Protein AF-A0A0M4RVB3-F1 (afdb_monomer_lite)

Sequence (76 aa):
MAKDNKKQNEEVIGELNGAVEETTTEEAKETTFKSSYKNLIIAGTSIQFKDGVYSTSDETEIEILRNNNLVAEAGE

Secondary structure (DSSP, 8-state):
----------------TT------------EEEEESSTT-B-TTSS-B-BTTEEEE--HHHHHHHHT-TTEEETT-

Organism: NCBI:txid76859

Structure (mmCIF, N/CA/C/O backbone):
data_AF-A0A0M4RVB3-F1
#
_entry.id   AF-A0A0M4RVB3-F1
#
loop_
_atom_site.group_PDB
_atom_site.id
_atom_site.type_symbol
_atom_site.label_atom_id
_atom_site.label_alt_id
_atom_site.label_comp_id
_atom_site.label_asym_id
_atom_site.label_entity_id
_atom_site.label_seq_id
_atom_site.pdbx_PDB_ins_code
_atom_site.Cartn_x
_atom_site.Cartn_y
_atom_site.Cartn_z
_atom_site.occupancy
_atom_site.B_iso_or_equiv
_atom_site.auth_seq_id
_atom_site.auth_comp_id
_atom_site.auth_asym_id
_atom_site.auth_atom_id
_atom_site.pdbx_PDB_model_num
ATOM 1 N N . MET A 1 1 ? -9.747 -21.310 81.144 1.00 48.09 1 MET A N 1
ATOM 2 C CA . MET A 1 1 ? -10.676 -21.503 80.009 1.00 48.09 1 MET A CA 1
ATOM 3 C C . MET A 1 1 ? -9.951 -21.089 78.739 1.00 48.09 1 MET A C 1
ATOM 5 O O . MET A 1 1 ? -9.065 -20.247 78.826 1.00 48.09 1 MET A O 1
ATOM 9 N N . ALA A 1 2 ? -10.196 -21.832 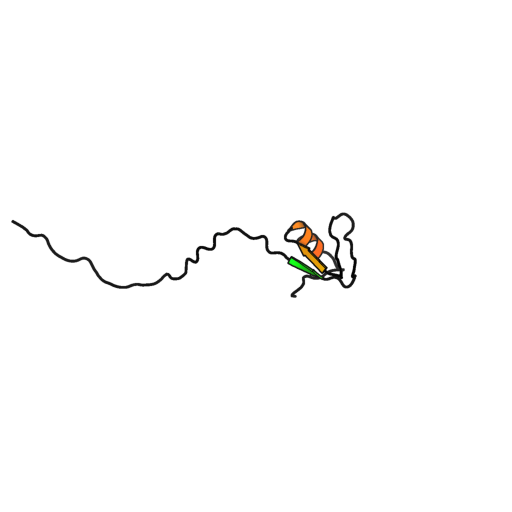77.663 1.00 51.22 2 ALA A N 1
ATOM 10 C CA . ALA A 1 2 ? -9.249 -22.193 76.611 1.00 51.22 2 ALA A CA 1
ATOM 11 C C . ALA A 1 2 ? -8.591 -21.016 75.868 1.00 51.22 2 ALA A C 1
ATOM 13 O O . ALA A 1 2 ? -9.243 -20.047 75.497 1.00 51.22 2 ALA A O 1
ATOM 14 N N . LYS A 1 3 ? -7.275 -21.140 75.661 1.00 61.59 3 LYS A N 1
ATOM 15 C CA . LYS A 1 3 ? -6.531 -20.423 74.626 1.00 61.59 3 LYS A CA 1
ATOM 16 C C . LYS A 1 3 ? -6.496 -21.367 73.431 1.00 61.59 3 LYS A C 1
ATOM 18 O O . LYS A 1 3 ? -5.790 -22.373 73.488 1.00 61.59 3 LYS A O 1
ATOM 23 N N . ASP A 1 4 ? -7.317 -21.092 72.429 1.00 64.06 4 ASP A N 1
ATOM 24 C CA . ASP A 1 4 ? -7.417 -21.941 71.251 1.00 64.06 4 ASP A CA 1
ATOM 25 C C . ASP A 1 4 ? -6.190 -21.821 70.336 1.00 64.06 4 ASP A C 1
ATOM 27 O O . ASP A 1 4 ? -5.579 -20.766 70.158 1.00 64.06 4 ASP A O 1
ATOM 31 N N . ASN A 1 5 ? -5.840 -23.001 69.835 1.00 56.41 5 ASN A N 1
ATOM 32 C CA . ASN A 1 5 ? -4.728 -23.424 68.991 1.00 56.41 5 ASN A CA 1
ATOM 33 C C . ASN A 1 5 ? -4.564 -22.596 67.701 1.00 56.41 5 ASN A C 1
ATOM 35 O O . ASN A 1 5 ? -5.534 -22.145 67.110 1.00 56.41 5 ASN A O 1
ATOM 39 N N . LYS A 1 6 ? -3.334 -22.282 67.273 1.00 57.44 6 LYS A N 1
ATOM 40 C CA . LYS A 1 6 ? -2.362 -23.113 66.520 1.00 57.44 6 LYS A CA 1
ATOM 41 C C . LYS A 1 6 ? -2.785 -23.398 65.066 1.00 57.44 6 LYS A C 1
ATOM 43 O O . LYS A 1 6 ? -3.697 -24.176 64.820 1.00 57.44 6 LYS A O 1
ATOM 48 N N . LYS A 1 7 ? -1.913 -22.924 64.163 1.00 62.47 7 LYS A N 1
ATOM 49 C CA . LYS A 1 7 ? -1.584 -23.454 62.826 1.00 62.47 7 LYS A CA 1
ATOM 50 C C . LYS A 1 7 ? -2.415 -22.941 61.642 1.00 62.47 7 LYS A C 1
ATOM 52 O O . LYS A 1 7 ? -3.421 -23.538 61.291 1.00 62.47 7 LYS A O 1
ATOM 57 N N . GLN A 1 8 ? -1.880 -21.938 60.946 1.00 54.16 8 GLN A N 1
ATOM 58 C CA . GLN A 1 8 ? -1.980 -21.810 59.485 1.00 54.16 8 GLN A CA 1
ATOM 59 C C . GLN A 1 8 ? -0.591 -21.341 59.006 1.00 54.16 8 GLN A C 1
ATOM 61 O O . GLN A 1 8 ? -0.139 -20.279 59.416 1.00 54.16 8 GLN A O 1
ATOM 66 N N . ASN A 1 9 ? 0.264 -22.265 58.555 1.00 56.75 9 ASN A N 1
ATOM 67 C CA . ASN A 1 9 ? 0.339 -22.792 57.182 1.00 56.75 9 ASN A CA 1
ATOM 68 C C . ASN A 1 9 ? 1.022 -21.753 56.280 1.00 56.75 9 ASN A C 1
ATOM 70 O O . ASN A 1 9 ? 0.392 -20.790 55.872 1.00 56.75 9 ASN A O 1
ATOM 74 N N . GLU A 1 10 ? 2.350 -21.728 56.307 1.00 55.56 10 GLU A N 1
ATOM 75 C CA . GLU A 1 10 ? 3.248 -22.397 55.348 1.00 55.56 10 GLU A CA 1
ATOM 76 C C . GLU A 1 10 ? 3.561 -21.462 54.175 1.00 55.56 10 GLU A C 1
ATOM 78 O O . GLU A 1 10 ? 2.690 -20.955 53.475 1.00 55.56 10 GLU A O 1
ATOM 83 N N . GLU A 1 11 ? 4.847 -21.155 54.111 1.00 50.88 11 GLU A N 1
ATOM 84 C CA . GLU A 1 11 ? 5.541 -20.254 53.211 1.00 50.88 11 GLU A CA 1
ATOM 85 C C . GLU A 1 11 ? 5.607 -20.840 51.790 1.00 50.88 11 GLU A C 1
ATOM 87 O O . GLU A 1 11 ? 5.613 -22.056 51.625 1.00 50.88 11 GLU A O 1
ATOM 92 N N . VAL A 1 12 ? 5.770 -19.955 50.800 1.00 55.66 12 VAL A N 1
ATOM 93 C CA . VAL A 1 12 ? 6.231 -20.227 49.425 1.00 55.66 12 VAL A CA 1
ATOM 94 C C . VAL A 1 12 ? 5.274 -21.008 48.523 1.00 55.66 12 VAL A C 1
ATOM 96 O O . VAL A 1 12 ? 5.276 -22.228 48.545 1.00 55.66 12 VAL A O 1
ATOM 99 N N . ILE A 1 13 ? 4.622 -20.303 47.589 1.00 51.81 13 ILE A N 1
ATOM 100 C CA . ILE A 1 13 ? 4.891 -20.501 46.150 1.00 51.81 13 ILE A CA 1
ATOM 101 C C . ILE A 1 13 ? 4.841 -19.125 45.478 1.00 51.81 13 ILE A C 1
ATOM 103 O O . ILE A 1 13 ? 3.780 -18.531 45.295 1.00 51.81 13 ILE A O 1
ATOM 107 N N . GLY A 1 14 ? 6.025 -18.587 45.189 1.00 51.81 14 GLY A N 1
ATOM 108 C CA . GLY A 1 14 ? 6.176 -17.475 44.270 1.00 51.81 14 GLY A CA 1
ATOM 109 C C . GLY A 1 14 ? 6.100 -18.012 42.853 1.00 51.81 14 GLY A C 1
ATOM 110 O O . GLY A 1 14 ? 6.986 -18.748 42.462 1.00 51.81 14 GLY A O 1
ATOM 111 N N . GLU A 1 15 ? 5.051 -17.643 42.133 1.00 54.38 15 GLU A N 1
ATOM 112 C CA . GLU A 1 15 ? 4.849 -17.779 40.688 1.00 54.38 15 GLU A CA 1
ATOM 113 C C . GLU A 1 15 ? 3.551 -16.999 40.454 1.00 54.38 15 GLU A C 1
ATOM 115 O O . GLU A 1 15 ? 2.489 -17.396 40.919 1.00 54.38 15 GLU A O 1
ATOM 120 N N . LEU A 1 16 ? 3.617 -15.740 40.035 1.00 48.03 16 LEU A N 1
ATOM 121 C CA . LEU A 1 16 ? 3.271 -15.350 38.670 1.00 48.03 16 LEU A CA 1
ATOM 122 C C . LEU A 1 16 ? 3.816 -13.929 38.427 1.00 48.03 16 LEU A C 1
ATOM 124 O O . LEU A 1 16 ? 3.081 -12.946 38.386 1.00 48.03 16 LEU A O 1
ATOM 128 N N . ASN A 1 17 ? 5.135 -13.822 38.255 1.00 50.25 17 ASN A N 1
ATOM 129 C CA . ASN A 1 17 ? 5.681 -12.789 37.379 1.00 50.25 17 ASN A CA 1
ATOM 130 C C . ASN A 1 17 ? 5.196 -13.136 35.968 1.00 50.25 17 ASN A C 1
ATOM 132 O O . ASN A 1 17 ? 5.669 -14.110 35.388 1.00 50.25 17 ASN A O 1
ATOM 136 N N . GLY A 1 18 ? 4.220 -12.401 35.445 1.00 45.16 18 GLY A N 1
ATOM 137 C CA . GLY A 1 18 ? 3.705 -12.677 34.103 1.00 45.16 18 GLY A CA 1
ATOM 138 C C . GLY A 1 18 ? 2.402 -11.988 33.729 1.00 45.16 18 GLY A C 1
ATOM 139 O O . GLY A 1 18 ? 2.027 -12.037 32.567 1.00 45.16 18 GLY A O 1
ATOM 140 N N . ALA A 1 19 ? 1.726 -11.312 34.656 1.00 47.84 19 ALA A N 1
ATOM 141 C CA . ALA A 1 19 ? 0.697 -10.346 34.293 1.00 47.84 19 ALA A CA 1
ATOM 142 C C . ALA A 1 19 ? 1.368 -8.978 34.135 1.00 47.84 19 ALA A C 1
ATOM 144 O O . ALA A 1 19 ? 1.208 -8.089 34.967 1.00 47.84 19 ALA A O 1
ATOM 145 N N . VAL A 1 20 ? 2.196 -8.844 33.092 1.00 51.03 20 VAL A N 1
ATOM 146 C CA . VAL A 1 20 ? 2.418 -7.518 32.520 1.00 51.03 20 VAL A CA 1
ATOM 147 C C . VAL A 1 20 ? 1.027 -7.040 32.152 1.00 51.03 20 VAL A C 1
ATOM 149 O O . VAL A 1 20 ? 0.315 -7.694 31.392 1.00 51.03 20 VAL A O 1
ATOM 152 N N . GLU A 1 21 ? 0.619 -5.961 32.797 1.00 44.38 21 GLU A N 1
ATOM 153 C CA . GLU A 1 21 ? -0.551 -5.181 32.457 1.00 44.38 21 GLU A CA 1
ATOM 154 C C . GLU A 1 21 ? -0.356 -4.634 31.033 1.00 44.38 21 GLU A C 1
ATOM 156 O O . GLU A 1 21 ? -0.051 -3.463 30.839 1.00 44.38 21 GLU A O 1
ATOM 161 N N . GLU A 1 22 ? -0.479 -5.480 30.008 1.00 46.44 22 GLU A N 1
ATOM 162 C CA . GLU A 1 22 ? -0.740 -5.022 28.650 1.00 46.44 22 GLU A CA 1
ATOM 163 C C . GLU A 1 22 ? -2.207 -4.623 28.624 1.00 46.44 22 GLU A C 1
ATOM 165 O O . GLU A 1 22 ? -3.107 -5.386 28.274 1.00 46.44 22 GLU A O 1
ATOM 170 N N . THR A 1 23 ? -2.442 -3.394 29.074 1.00 44.25 23 THR A N 1
ATOM 171 C CA . THR A 1 23 ? -3.549 -2.574 28.611 1.00 44.25 23 THR A CA 1
ATOM 172 C C . THR A 1 23 ? -3.722 -2.821 27.118 1.00 44.25 23 THR A C 1
ATOM 174 O O . THR A 1 23 ? -2.933 -2.341 26.311 1.00 44.25 23 THR A O 1
ATOM 177 N N . THR A 1 24 ? -4.730 -3.616 26.766 1.00 48.75 24 THR A N 1
ATOM 178 C CA . THR A 1 24 ? -5.130 -3.927 25.395 1.00 48.75 24 THR A CA 1
ATOM 179 C C . THR A 1 24 ? -5.786 -2.689 24.785 1.00 48.75 24 THR A C 1
ATOM 181 O O . THR A 1 24 ? -6.976 -2.652 24.494 1.00 48.75 24 THR A O 1
ATOM 184 N N . THR A 1 25 ? -5.024 -1.609 24.656 1.00 49.19 25 THR A N 1
ATOM 185 C CA . THR A 1 25 ? -5.204 -0.690 23.543 1.00 49.19 25 THR A CA 1
ATOM 186 C C . THR A 1 25 ? -4.620 -1.427 22.360 1.00 49.19 25 THR A C 1
ATOM 188 O O . THR A 1 25 ? -3.405 -1.502 22.219 1.00 49.19 25 THR A O 1
ATOM 191 N N . GLU A 1 26 ? -5.488 -2.069 21.587 1.00 56.53 26 GLU A N 1
ATOM 192 C CA . GLU A 1 26 ? -5.157 -2.679 20.306 1.00 56.53 26 GLU A CA 1
ATOM 193 C C . GLU A 1 26 ? -4.674 -1.546 19.386 1.00 56.53 26 GLU A C 1
ATOM 195 O O . GLU A 1 26 ? -5.448 -0.912 18.672 1.00 56.53 26 GLU A O 1
ATOM 200 N N . GLU A 1 27 ? -3.400 -1.170 19.522 1.00 59.88 27 GLU A N 1
ATOM 201 C CA . GLU A 1 27 ? -2.740 -0.247 18.613 1.00 59.88 27 GLU A CA 1
ATOM 202 C C . GLU A 1 27 ? -2.806 -0.918 17.246 1.00 59.88 27 GLU A C 1
ATOM 204 O O . GLU A 1 27 ? -2.184 -1.959 17.027 1.00 59.88 27 GLU A O 1
ATOM 209 N N . ALA A 1 28 ? -3.635 -0.372 16.353 1.00 67.94 28 ALA A N 1
ATOM 210 C CA . ALA A 1 28 ? -3.812 -0.914 15.019 1.00 67.94 28 ALA A CA 1
ATOM 211 C C . ALA A 1 28 ? -2.433 -0.997 14.351 1.00 67.94 28 ALA A C 1
ATOM 213 O O . ALA A 1 28 ? -1.809 0.027 14.053 1.00 67.94 28 ALA A O 1
ATOM 214 N N . LYS A 1 29 ? -1.932 -2.228 14.199 1.00 83.38 29 LYS A N 1
ATOM 215 C CA . LYS A 1 29 ? -0.566 -2.504 13.759 1.00 83.38 29 LYS A CA 1
ATOM 216 C C . LYS A 1 29 ? -0.366 -1.904 12.372 1.00 83.38 29 LYS A C 1
ATOM 218 O O . LYS A 1 29 ? -0.927 -2.391 11.392 1.00 83.38 29 LYS A O 1
ATOM 223 N N . GLU A 1 30 ? 0.447 -0.856 12.300 1.00 92.88 30 GLU A N 1
ATOM 224 C CA . GLU A 1 30 ? 0.766 -0.216 11.031 1.00 92.88 30 GLU A CA 1
ATOM 225 C C . GLU A 1 30 ? 1.467 -1.221 10.110 1.00 92.88 30 GLU A C 1
ATOM 227 O O . GLU A 1 30 ? 2.442 -1.879 10.485 1.00 92.88 30 GLU A O 1
ATOM 232 N N . THR A 1 31 ? 0.948 -1.349 8.894 1.00 95.69 31 THR A N 1
ATOM 233 C CA . THR A 1 31 ? 1.499 -2.200 7.845 1.00 95.69 31 THR A CA 1
ATOM 234 C C . THR A 1 31 ? 2.098 -1.311 6.768 1.00 95.69 31 THR A C 1
ATOM 236 O O . THR A 1 31 ? 1.474 -0.358 6.305 1.00 95.69 31 THR A O 1
ATOM 239 N N . THR A 1 32 ? 3.327 -1.617 6.362 1.00 97.75 32 THR A N 1
ATOM 240 C CA . THR A 1 32 ? 4.034 -0.871 5.317 1.00 97.75 32 THR A CA 1
ATOM 241 C C . THR A 1 32 ? 4.053 -1.680 4.031 1.00 97.75 32 THR A C 1
ATOM 243 O O . THR A 1 32 ? 4.354 -2.867 4.051 1.00 97.75 32 THR A O 1
ATOM 246 N N . PHE A 1 33 ? 3.807 -1.025 2.903 1.00 98.12 33 PHE A N 1
ATOM 247 C CA . PHE A 1 33 ? 3.901 -1.591 1.566 1.00 98.12 33 PHE A CA 1
ATOM 248 C C . PHE A 1 33 ? 4.964 -0.863 0.749 1.00 98.12 33 PHE A C 1
ATOM 250 O O . PHE A 1 33 ? 5.187 0.343 0.896 1.00 98.12 33 PHE A O 1
ATOM 257 N N . LYS A 1 34 ? 5.601 -1.602 -0.157 1.00 98.12 34 LYS A N 1
ATOM 258 C CA . LYS A 1 34 ? 6.575 -1.093 -1.120 1.00 98.12 34 LYS A CA 1
ATOM 259 C C . LYS A 1 34 ? 6.090 -1.299 -2.542 1.00 98.12 34 LYS A C 1
ATOM 261 O O . LYS A 1 34 ? 5.500 -2.323 -2.863 1.00 98.12 34 LYS A O 1
ATOM 266 N N . SER A 1 35 ? 6.403 -0.346 -3.405 1.00 97.06 35 SER A N 1
ATOM 267 C CA . SER A 1 35 ? 6.191 -0.423 -4.845 1.00 97.06 35 SER A CA 1
ATOM 268 C C . SER A 1 35 ? 7.483 -0.109 -5.588 1.00 97.06 35 SER A C 1
ATOM 270 O O . SER A 1 35 ? 8.287 0.710 -5.144 1.00 97.06 35 SER 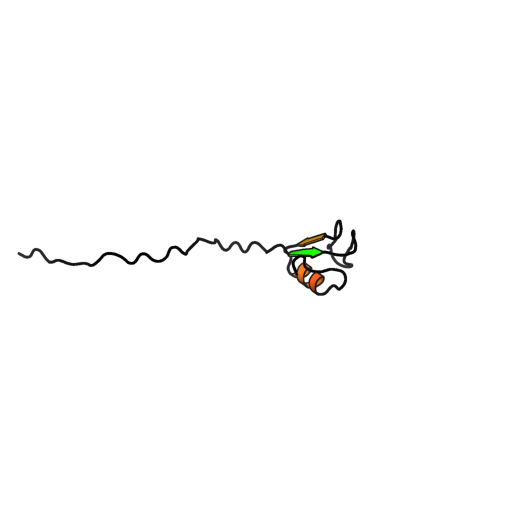A O 1
ATOM 272 N N . SER A 1 36 ? 7.665 -0.699 -6.771 1.00 96.94 36 SER A N 1
ATOM 273 C CA . SER A 1 36 ? 8.734 -0.287 -7.691 1.00 96.94 36 SER A CA 1
ATOM 274 C C . SER A 1 36 ? 8.490 1.103 -8.298 1.00 96.94 36 SER A C 1
ATOM 276 O O . SER A 1 36 ? 9.419 1.727 -8.811 1.00 96.94 36 SER A O 1
ATOM 278 N N . TYR A 1 37 ? 7.256 1.613 -8.241 1.00 97.00 37 TYR A N 1
ATOM 279 C CA . TYR A 1 37 ? 6.913 2.954 -8.700 1.00 97.00 37 TYR A CA 1
ATOM 280 C C . TYR A 1 37 ? 7.075 3.963 -7.564 1.00 97.00 37 TYR A C 1
ATOM 282 O O . TYR A 1 37 ? 6.351 3.916 -6.573 1.00 97.00 37 TYR A O 1
ATOM 290 N N . LYS A 1 38 ? 7.963 4.949 -7.745 1.00 94.62 38 LYS A N 1
ATOM 291 C CA . LYS A 1 38 ? 8.205 5.994 -6.734 1.00 94.62 38 LYS A CA 1
ATOM 292 C C . LYS A 1 38 ? 6.952 6.786 -6.350 1.00 94.62 38 LYS A C 1
ATOM 294 O O . LYS A 1 38 ? 6.835 7.225 -5.214 1.00 94.62 38 LYS A O 1
ATOM 299 N N . ASN A 1 39 ? 6.034 6.987 -7.291 1.00 96.00 39 ASN A N 1
ATOM 300 C CA . ASN A 1 39 ? 4.788 7.720 -7.074 1.00 96.00 39 ASN A CA 1
ATOM 301 C C . ASN A 1 39 ? 3.627 6.927 -7.686 1.00 96.00 39 ASN A C 1
ATOM 303 O O . ASN A 1 39 ? 3.198 7.217 -8.802 1.00 96.00 39 ASN A O 1
ATOM 307 N N . LEU A 1 40 ? 3.166 5.897 -6.976 1.00 97.50 40 LEU A N 1
ATOM 308 C CA . LEU A 1 40 ? 1.975 5.127 -7.338 1.00 97.50 40 LEU A CA 1
ATOM 309 C C . LEU A 1 40 ? 0.737 5.730 -6.667 1.00 97.50 40 LEU A C 1
ATOM 311 O O . LEU A 1 40 ? 0.773 6.069 -5.488 1.00 97.50 40 LEU A O 1
ATOM 315 N N . ILE A 1 41 ? -0.362 5.833 -7.410 1.00 97.81 41 ILE A N 1
ATOM 316 C CA . ILE A 1 41 ? -1.686 6.176 -6.880 1.00 97.81 41 ILE A CA 1
ATOM 317 C C . ILE A 1 41 ? -2.605 5.002 -7.198 1.00 97.81 41 ILE A C 1
ATOM 319 O O . ILE A 1 41 ? -2.667 4.572 -8.352 1.00 97.81 41 ILE A O 1
ATOM 323 N N . ILE A 1 42 ? -3.309 4.487 -6.193 1.00 97.31 42 ILE A N 1
ATOM 324 C CA . ILE A 1 42 ? -4.299 3.429 -6.397 1.00 97.31 42 ILE A CA 1
ATOM 325 C C . ILE A 1 42 ? -5.609 4.089 -6.838 1.00 97.31 42 ILE A C 1
ATOM 327 O O . ILE A 1 42 ? -6.201 4.890 -6.119 1.00 97.31 42 ILE A O 1
ATOM 331 N N . ALA A 1 43 ? -6.041 3.809 -8.068 1.00 95.62 43 ALA A N 1
ATOM 332 C CA . ALA A 1 43 ? -7.232 4.437 -8.629 1.00 95.62 43 ALA A CA 1
ATOM 333 C C . ALA A 1 43 ? -8.486 4.074 -7.816 1.00 95.62 43 ALA A C 1
ATOM 335 O O . ALA A 1 43 ? -8.702 2.912 -7.482 1.00 95.62 43 ALA A O 1
ATOM 336 N N . GLY A 1 44 ? -9.326 5.072 -7.537 1.00 95.81 44 GLY A N 1
ATOM 337 C CA . GLY A 1 44 ? -10.549 4.889 -6.750 1.00 95.81 44 GLY A CA 1
ATOM 338 C C . GLY A 1 44 ? -10.346 4.918 -5.232 1.00 95.81 44 GLY A C 1
ATOM 339 O O . GLY A 1 44 ? -11.325 4.754 -4.512 1.00 95.81 44 GLY A O 1
ATOM 340 N N . THR A 1 45 ? -9.127 5.164 -4.741 1.00 96.75 45 THR A N 1
ATOM 341 C CA . THR A 1 45 ? -8.836 5.308 -3.306 1.00 96.75 45 THR A CA 1
ATOM 342 C C . THR A 1 45 ? -8.016 6.571 -3.018 1.00 96.75 45 THR A C 1
ATOM 344 O O . THR A 1 45 ? -7.589 7.286 -3.928 1.00 96.75 45 THR A O 1
ATOM 347 N N . SER A 1 46 ? -7.800 6.854 -1.733 1.00 96.75 46 SER A N 1
ATOM 348 C CA . SER A 1 46 ? -6.881 7.887 -1.234 1.00 96.75 46 SER A CA 1
ATOM 349 C C . SER A 1 46 ? -5.424 7.420 -1.126 1.00 96.75 46 SER A C 1
ATOM 351 O O . SER A 1 46 ? -4.566 8.198 -0.707 1.00 96.75 46 SER A O 1
ATOM 353 N N . ILE A 1 47 ? -5.119 6.174 -1.499 1.00 98.12 47 ILE A N 1
ATOM 354 C CA . ILE A 1 47 ? -3.797 5.583 -1.294 1.00 98.12 47 ILE A CA 1
ATOM 355 C C . ILE A 1 47 ? -2.808 6.146 -2.316 1.00 98.12 47 ILE A C 1
ATOM 357 O O . ILE A 1 47 ? -2.943 5.956 -3.531 1.00 98.12 47 ILE A O 1
ATOM 361 N N . GLN A 1 48 ? -1.768 6.803 -1.807 1.00 98.19 48 GLN A N 1
ATOM 362 C CA . GLN A 1 48 ? -0.694 7.365 -2.610 1.00 98.19 48 GLN A CA 1
ATOM 363 C C . GLN A 1 48 ? 0.667 7.012 -2.016 1.00 98.19 48 GLN A C 1
ATOM 365 O O . GLN A 1 48 ? 1.053 7.516 -0.963 1.00 98.19 48 GLN A O 1
ATOM 370 N N . PHE A 1 49 ? 1.437 6.223 -2.758 1.00 98.12 49 PHE A N 1
ATOM 371 C CA . PHE A 1 49 ? 2.820 5.914 -2.428 1.00 98.12 49 PHE A CA 1
ATOM 372 C C . PHE A 1 49 ? 3.705 7.138 -2.656 1.00 98.12 49 PHE A C 1
ATOM 374 O O . PHE A 1 49 ? 3.571 7.851 -3.659 1.00 98.12 49 PHE A O 1
ATOM 381 N N . LYS A 1 50 ? 4.646 7.349 -1.736 1.00 97.44 50 LYS A N 1
ATOM 382 C CA . LYS A 1 50 ? 5.686 8.376 -1.813 1.00 97.44 50 LYS A CA 1
ATOM 383 C C . LYS A 1 50 ? 7.046 7.705 -1.718 1.00 97.44 50 LYS A C 1
ATOM 385 O O . LYS A 1 50 ? 7.294 6.923 -0.810 1.00 97.44 50 LYS A O 1
ATOM 390 N N . ASP A 1 51 ? 7.896 7.980 -2.702 1.00 96.88 51 ASP A N 1
ATOM 391 C CA . ASP A 1 51 ? 9.174 7.284 -2.911 1.00 96.88 51 ASP A CA 1
ATOM 392 C C . ASP A 1 51 ? 9.049 5.746 -2.882 1.00 96.88 51 ASP A C 1
ATOM 394 O O . ASP A 1 51 ? 9.924 5.025 -2.414 1.00 96.88 51 ASP A O 1
ATOM 398 N N . GLY A 1 52 ? 7.919 5.240 -3.383 1.00 97.25 52 GLY A N 1
ATOM 399 C CA . GLY A 1 52 ? 7.630 3.810 -3.443 1.00 97.25 52 GLY A CA 1
ATOM 400 C C . GLY A 1 52 ? 7.209 3.199 -2.112 1.00 97.25 52 GLY A C 1
ATOM 401 O O . GLY A 1 52 ? 7.178 1.977 -2.022 1.00 97.25 52 GLY A O 1
ATOM 402 N N . VAL A 1 53 ? 6.854 4.000 -1.103 1.00 97.81 53 VA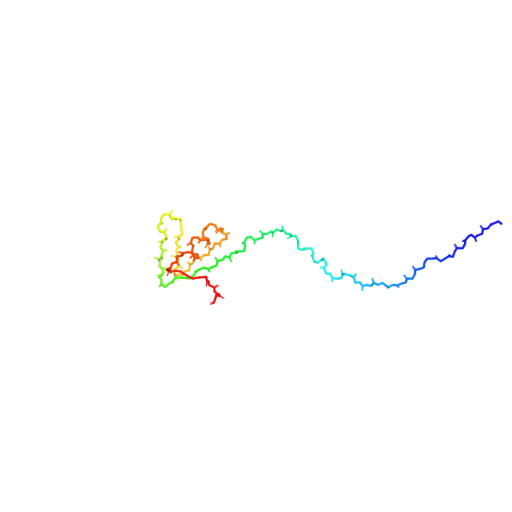L A N 1
ATOM 403 C CA . VAL A 1 53 ? 6.403 3.518 0.209 1.00 97.81 53 VAL A CA 1
ATOM 404 C C . VAL A 1 53 ? 5.032 4.089 0.561 1.00 97.81 53 VAL A C 1
ATOM 406 O O . VAL A 1 53 ? 4.729 5.246 0.261 1.00 97.81 53 VAL A O 1
ATOM 409 N N . TYR A 1 54 ? 4.207 3.264 1.195 1.00 97.88 54 TYR A N 1
ATOM 410 C CA . TYR A 1 54 ? 2.957 3.665 1.828 1.00 97.88 54 TYR A CA 1
ATOM 411 C C . TYR A 1 54 ? 2.746 2.831 3.090 1.00 97.88 54 TYR A C 1
ATOM 413 O O . TYR A 1 54 ? 2.992 1.626 3.064 1.00 97.88 54 TYR A O 1
ATOM 421 N N . SER A 1 55 ? 2.288 3.458 4.167 1.00 96.81 55 SER A N 1
ATOM 422 C CA . SER A 1 55 ? 2.023 2.794 5.443 1.00 96.81 55 SER A CA 1
ATOM 423 C C . SER A 1 55 ? 0.624 3.158 5.911 1.00 96.81 55 SER A C 1
ATOM 425 O O . SER A 1 55 ? 0.200 4.303 5.755 1.00 96.81 55 SER A O 1
ATOM 427 N N . THR A 1 56 ? -0.098 2.178 6.437 1.00 96.56 56 THR A N 1
ATOM 428 C CA . THR A 1 56 ? -1.461 2.362 6.935 1.00 96.56 56 THR A CA 1
ATOM 429 C C . THR A 1 56 ? -1.773 1.330 8.009 1.00 96.56 56 THR A C 1
ATOM 431 O O . THR A 1 56 ? -1.220 0.228 8.008 1.00 96.56 56 THR A O 1
ATOM 434 N N . SER A 1 57 ? -2.674 1.690 8.916 1.00 95.88 57 SER A N 1
ATOM 435 C CA . SER A 1 57 ? -3.297 0.765 9.865 1.00 95.88 57 SER A CA 1
ATOM 436 C C . SER A 1 57 ? -4.758 0.466 9.501 1.00 95.88 57 SER A C 1
ATOM 438 O O . SER A 1 57 ? -5.433 -0.231 10.252 1.00 95.88 57 SER A O 1
ATOM 440 N N . ASP A 1 58 ? -5.267 1.003 8.384 1.00 96.12 58 ASP A N 1
ATOM 441 C CA . ASP A 1 58 ? -6.627 0.743 7.910 1.00 96.12 58 ASP A CA 1
ATOM 442 C C . ASP A 1 58 ? -6.708 -0.640 7.247 1.00 96.12 58 ASP A C 1
ATOM 444 O O . ASP A 1 58 ? -6.067 -0.903 6.227 1.00 96.12 58 ASP A O 1
ATOM 448 N N . GLU A 1 59 ? -7.506 -1.541 7.821 1.00 95.44 59 GLU A N 1
ATOM 449 C CA . GLU A 1 59 ? -7.624 -2.922 7.339 1.00 95.44 59 GLU A CA 1
ATOM 450 C C . GLU A 1 59 ? -8.187 -3.020 5.913 1.00 95.44 59 GLU A C 1
ATOM 452 O O . GLU A 1 59 ? -7.819 -3.932 5.169 1.00 95.44 59 GLU A O 1
ATOM 457 N N . THR A 1 60 ? -9.026 -2.064 5.497 1.00 96.19 60 THR A N 1
ATOM 458 C CA . THR A 1 60 ? -9.584 -2.031 4.138 1.00 96.19 60 THR A CA 1
ATOM 459 C C . THR A 1 60 ? -8.499 -1.659 3.133 1.00 96.19 60 THR A C 1
ATOM 461 O O . THR A 1 60 ? -8.367 -2.294 2.087 1.00 96.19 60 THR A O 1
ATOM 464 N N . GLU A 1 61 ? -7.677 -0.656 3.446 1.00 97.38 61 GLU A N 1
ATOM 465 C CA . GLU A 1 61 ? -6.528 -0.290 2.618 1.00 97.38 61 GLU A CA 1
ATOM 466 C C . GLU A 1 61 ? -5.500 -1.431 2.547 1.00 97.38 61 GLU A C 1
ATOM 468 O O . GLU A 1 61 ? -4.995 -1.729 1.463 1.00 97.38 61 GLU A O 1
ATOM 473 N N . ILE A 1 62 ? -5.240 -2.122 3.664 1.00 96.88 62 ILE A N 1
ATOM 474 C CA . ILE A 1 62 ? -4.360 -3.302 3.712 1.00 96.88 62 ILE A CA 1
ATOM 475 C C . ILE A 1 62 ? -4.885 -4.414 2.794 1.00 96.88 62 ILE A C 1
ATOM 477 O O . ILE A 1 62 ? -4.112 -4.975 2.014 1.00 96.88 62 ILE A O 1
ATOM 481 N N . GLU A 1 63 ? -6.184 -4.729 2.836 1.00 96.75 63 GLU A N 1
ATOM 482 C CA . GLU A 1 63 ? -6.791 -5.742 1.962 1.00 96.75 63 GLU A CA 1
ATOM 483 C C . GLU A 1 63 ? -6.669 -5.362 0.479 1.00 96.75 63 GLU A C 1
ATOM 485 O O . G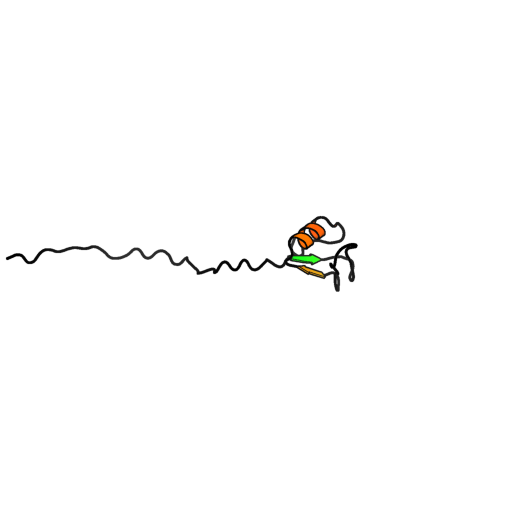LU A 1 63 ? -6.285 -6.195 -0.349 1.00 96.75 63 GLU A O 1
ATOM 490 N N . ILE A 1 64 ? -6.928 -4.098 0.135 1.00 97.44 64 ILE A N 1
ATOM 491 C CA . ILE A 1 64 ? -6.771 -3.591 -1.235 1.00 97.44 64 ILE A CA 1
ATOM 492 C C . ILE A 1 64 ? -5.325 -3.767 -1.715 1.00 97.44 64 ILE A C 1
ATOM 494 O O . ILE A 1 64 ? -5.103 -4.203 -2.846 1.00 97.44 64 ILE A O 1
ATOM 498 N N . LEU A 1 65 ? -4.340 -3.446 -0.871 1.00 97.50 65 LEU A N 1
ATOM 499 C CA . LEU A 1 65 ? -2.922 -3.518 -1.224 1.00 97.50 65 LEU A CA 1
ATOM 500 C C . LEU A 1 65 ? -2.411 -4.958 -1.324 1.00 97.50 65 LEU A C 1
ATOM 502 O O . LEU A 1 65 ? -1.645 -5.256 -2.237 1.00 97.50 65 LEU A O 1
ATOM 506 N N . ARG A 1 66 ? -2.885 -5.876 -0.475 1.00 96.31 66 ARG A N 1
ATOM 507 C CA . ARG A 1 66 ? -2.565 -7.313 -0.582 1.00 96.31 66 ARG A CA 1
ATOM 508 C C . ARG A 1 66 ? -3.104 -7.954 -1.859 1.00 96.31 66 ARG A C 1
ATOM 510 O O . ARG A 1 66 ? -2.502 -8.889 -2.374 1.00 96.31 66 ARG A O 1
ATOM 517 N N . ASN A 1 67 ? -4.209 -7.437 -2.390 1.00 96.75 67 ASN A N 1
ATOM 518 C CA . ASN A 1 67 ? -4.790 -7.880 -3.659 1.00 96.75 67 ASN A CA 1
ATOM 519 C C . ASN A 1 67 ? -4.250 -7.105 -4.880 1.00 96.75 67 ASN A C 1
ATOM 521 O O . ASN A 1 67 ? -4.789 -7.230 -5.983 1.00 96.75 67 ASN A O 1
ATOM 525 N N . ASN A 1 68 ? -3.205 -6.286 -4.713 1.00 95.94 68 ASN A N 1
ATOM 526 C CA . ASN A 1 68 ? -2.650 -5.454 -5.773 1.00 95.94 68 ASN A CA 1
ATOM 527 C C . ASN A 1 68 ? -1.266 -5.945 -6.231 1.00 95.94 68 ASN A C 1
ATOM 529 O O . ASN A 1 68 ? -0.311 -5.970 -5.467 1.00 95.94 68 ASN A O 1
ATOM 533 N N . ASN A 1 69 ? -1.125 -6.240 -7.526 1.00 96.75 69 ASN A N 1
ATOM 534 C CA . ASN A 1 69 ? 0.111 -6.801 -8.093 1.00 96.75 69 ASN A CA 1
ATOM 535 C C . ASN A 1 69 ? 1.269 -5.792 -8.264 1.00 96.75 69 ASN A C 1
ATOM 537 O O . ASN A 1 69 ? 2.334 -6.167 -8.750 1.00 96.75 69 ASN A O 1
ATOM 541 N N . LEU A 1 70 ? 1.068 -4.506 -7.958 1.00 96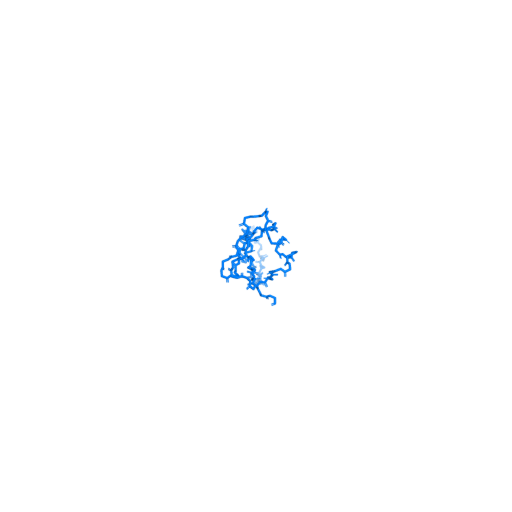.75 70 LEU A N 1
ATOM 542 C CA . LEU A 1 70 ? 2.080 -3.449 -8.120 1.00 96.75 70 LEU A CA 1
ATOM 543 C C . LEU A 1 70 ? 2.816 -3.118 -6.813 1.00 96.75 70 LEU A C 1
ATOM 545 O O . LEU A 1 70 ? 3.702 -2.253 -6.809 1.00 96.75 70 LEU A O 1
ATOM 549 N N . VAL A 1 71 ? 2.421 -3.751 -5.709 1.00 97.62 71 VAL A N 1
ATOM 550 C CA . VAL A 1 71 ? 2.916 -3.477 -4.358 1.00 97.62 71 VAL A CA 1
ATOM 551 C C . VAL A 1 71 ? 3.150 -4.790 -3.609 1.00 97.62 71 VAL A C 1
ATOM 553 O O . VAL A 1 71 ? 2.595 -5.821 -3.972 1.00 97.62 71 VAL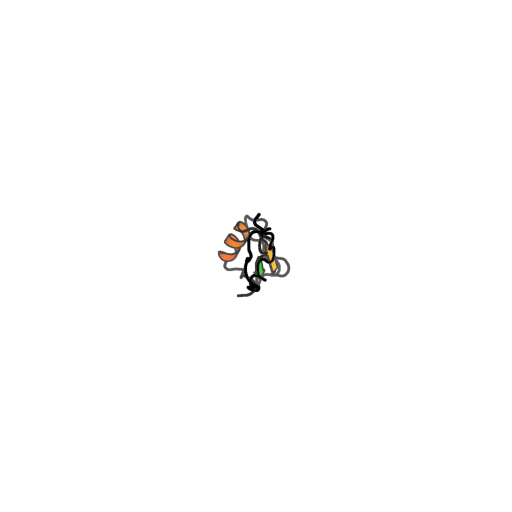 A O 1
ATOM 556 N N . ALA A 1 72 ? 3.977 -4.753 -2.569 1.00 97.31 72 ALA A N 1
ATOM 557 C CA . ALA A 1 72 ? 4.232 -5.886 -1.683 1.00 97.31 72 ALA A CA 1
ATOM 558 C C . ALA A 1 72 ? 4.375 -5.406 -0.236 1.00 97.31 72 ALA A C 1
ATOM 560 O O . ALA A 1 72 ? 4.851 -4.290 -0.005 1.00 97.31 72 ALA A O 1
ATOM 561 N N . GLU A 1 73 ? 3.971 -6.230 0.731 1.00 96.25 73 GLU A N 1
ATOM 562 C CA . GLU A 1 73 ? 4.160 -5.936 2.155 1.00 96.25 73 GLU A CA 1
ATOM 563 C C . GLU A 1 73 ? 5.667 -5.873 2.468 1.00 96.25 73 GLU A C 1
ATOM 565 O O . GLU A 1 73 ? 6.466 -6.701 2.030 1.00 96.25 73 GLU A O 1
ATOM 570 N N . ALA A 1 74 ? 6.096 -4.826 3.166 1.00 90.38 74 ALA A N 1
ATOM 571 C CA . ALA A 1 74 ? 7.493 -4.618 3.500 1.00 90.38 74 ALA A CA 1
ATOM 572 C C . ALA A 1 74 ? 7.878 -5.510 4.686 1.00 90.38 74 ALA A C 1
ATOM 574 O O . ALA A 1 74 ? 7.523 -5.206 5.820 1.00 90.38 74 ALA A O 1
ATOM 575 N N . GLY A 1 75 ? 8.662 -6.560 4.431 1.00 80.31 75 GLY A N 1
ATOM 576 C CA . GLY A 1 75 ? 9.129 -7.485 5.470 1.00 80.31 75 GLY A CA 1
ATOM 577 C C . GLY A 1 75 ? 8.838 -8.961 5.198 1.00 80.31 75 GLY A C 1
ATOM 578 O O . GLY A 1 75 ? 9.201 -9.780 6.039 1.00 80.31 75 GLY A O 1
ATOM 579 N N . GLU A 1 76 ? 8.222 -9.286 4.056 1.00 55.91 76 GLU A N 1
ATOM 580 C CA . GLU A 1 76 ? 8.187 -10.650 3.502 1.00 55.91 76 GLU A CA 1
ATOM 581 C C . GLU A 1 76 ? 9.522 -11.046 2.845 1.00 55.91 76 GLU A C 1
ATOM 583 O O . GLU A 1 76 ? 10.187 -10.159 2.249 1.00 55.91 76 GLU A O 1
#

pLDDT: mean 79.76, std 21.21, range [44.25, 98.19]

Radius of gyration: 27.61 Å; chains: 1; bounding box: 20×32×89 Å

Foldseek 3Di:
DDDDDDDDDDDDDDDDPDPPVPPPPVPLDKWKKFFPDQWDDDPPDPDTHHHRMDIDSDVVVVVVQVPDPRMDTPPD